Protein AF-A0A962AVI5-F1 (afdb_monomer)

Solvent-accessible surface area (backbone atoms only — not comparable to full-atom values): 7011 Å² total; per-residue (Å²): 132,88,79,62,95,62,76,84,60,61,58,82,80,33,62,58,66,37,46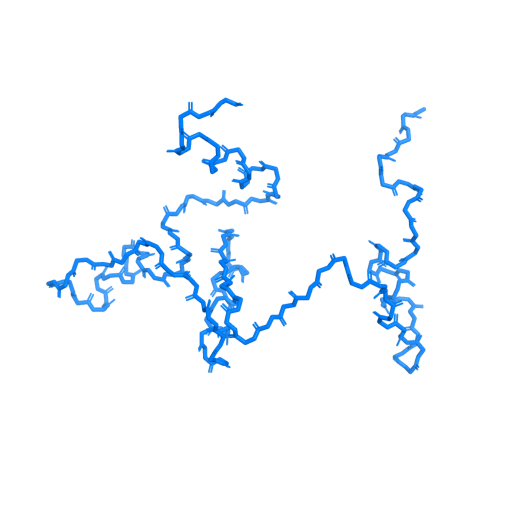,77,68,37,58,80,92,68,49,72,85,84,63,86,68,96,68,85,83,56,80,76,48,70,43,73,35,78,32,50,74,67,29,41,54,52,42,54,51,40,47,74,71,64,44,36,57,43,64,82,38,74,59,63,89,88,54,52,71,69,57,26,50,77,72,40,34,64,49,32,18,48,85,68,74,80,41,91,44,73,67,56,49,51,50,52,53,38,45,76,73,77,42,134

pLDDT: mean 89.72, std 5.64, range [65.06, 96.62]

Secondary structure (DSSP, 8-state):
-PPPTTTTS-GGG-HIIIIITS-GGG-------SS---TT--B---SSHHHHHHHHHHHHTT--B---SPPPTTS-HHHHHHTTTTTSSS------SHHHHHHHHHHHTT--

Structure (mmCIF, N/CA/C/O backbone):
data_AF-A0A962AVI5-F1
#
_entry.id   AF-A0A962AVI5-F1
#
loop_
_atom_site.group_PDB
_atom_site.id
_atom_site.type_symbol
_atom_site.label_atom_id
_atom_site.label_alt_id
_atom_site.label_comp_id
_atom_site.label_asym_id
_atom_site.label_entity_id
_atom_site.label_seq_id
_atom_site.pdbx_PDB_ins_code
_atom_site.Cartn_x
_atom_site.Cartn_y
_atom_site.Cartn_z
_atom_site.occupancy
_atom_site.B_iso_or_equiv
_atom_site.auth_seq_id
_atom_site.auth_comp_id
_atom_site.auth_asym_id
_atom_site.auth_atom_id
_atom_site.pdbx_PDB_model_num
ATOM 1 N N . MET A 1 1 ? -1.226 14.160 33.342 1.00 66.31 1 MET A N 1
ATOM 2 C CA . MET A 1 1 ? -0.714 13.624 32.057 1.00 66.31 1 MET A CA 1
ATOM 3 C C . MET A 1 1 ? -1.723 13.935 30.964 1.00 66.31 1 MET A C 1
ATOM 5 O O . MET A 1 1 ? -2.913 13.844 31.238 1.00 66.31 1 MET A O 1
ATOM 9 N N . ALA A 1 2 ? -1.278 14.334 29.770 1.00 80.75 2 ALA A N 1
ATOM 10 C CA . ALA A 1 2 ? -2.182 14.586 28.645 1.00 80.75 2 ALA A CA 1
ATOM 11 C C . ALA A 1 2 ? -2.811 13.269 28.161 1.00 80.75 2 AL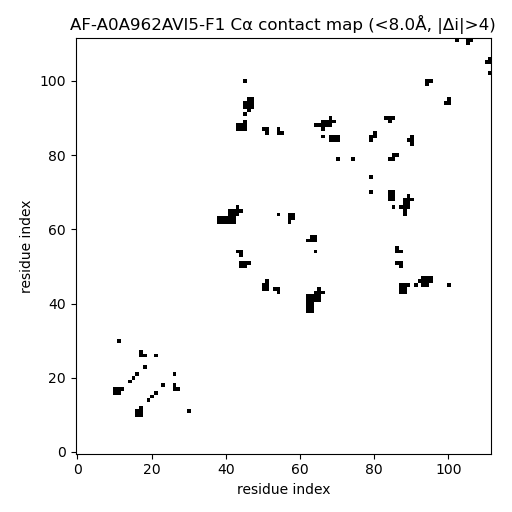A A C 1
ATOM 13 O O . ALA A 1 2 ? -2.108 12.266 28.021 1.00 80.75 2 ALA A O 1
ATOM 14 N N . ARG A 1 3 ? -4.128 13.261 27.930 1.00 83.38 3 ARG A N 1
ATOM 15 C CA . ARG A 1 3 ? -4.847 12.077 27.445 1.00 83.38 3 ARG A CA 1
ATOM 16 C C . ARG A 1 3 ? -4.478 11.822 25.971 1.00 83.38 3 ARG A C 1
ATOM 18 O O . ARG A 1 3 ? -4.556 12.762 25.180 1.00 83.38 3 ARG A O 1
ATOM 25 N N . PRO A 1 4 ? -4.069 10.598 25.576 1.00 84.25 4 PRO A N 1
ATOM 26 C CA . PRO A 1 4 ? -3.789 10.284 24.177 1.00 84.25 4 PRO A CA 1
ATOM 27 C C . PRO A 1 4 ? -5.011 10.557 23.287 1.00 84.25 4 PRO A C 1
ATOM 29 O O . PRO A 1 4 ? -6.129 10.245 23.704 1.00 84.25 4 PRO A O 1
ATOM 32 N N . PRO A 1 5 ? -4.828 11.045 22.047 1.00 84.56 5 PRO A N 1
ATOM 33 C CA . PRO A 1 5 ? -5.931 11.426 21.155 1.00 84.56 5 PRO A CA 1
ATOM 34 C C . PRO A 1 5 ? -6.820 10.250 20.725 1.00 84.56 5 PRO A C 1
ATOM 36 O O . PRO A 1 5 ? -7.887 10.461 20.164 1.00 84.56 5 PRO A O 1
ATOM 39 N N . TYR A 1 6 ? -6.387 9.015 20.980 1.00 87.25 6 TYR A N 1
ATOM 40 C CA . TYR A 1 6 ? -7.133 7.808 20.638 1.00 87.25 6 TYR A CA 1
ATOM 41 C C . TYR A 1 6 ? -7.988 7.284 21.796 1.00 87.25 6 TYR A C 1
ATOM 43 O O . TYR A 1 6 ? -8.847 6.449 21.560 1.00 87.25 6 TYR A O 1
ATOM 51 N N . SER A 1 7 ? -7.798 7.777 23.025 1.00 87.88 7 SER A N 1
ATOM 52 C CA . SER A 1 7 ? -8.287 7.131 24.260 1.00 87.88 7 SER A CA 1
ATOM 53 C C . SER A 1 7 ? -9.795 6.874 24.316 1.00 87.88 7 SER A C 1
ATOM 55 O O . SER A 1 7 ? -10.211 5.949 25.005 1.00 87.88 7 SER A O 1
ATOM 57 N N . ASP A 1 8 ? -10.587 7.662 23.588 1.00 89.38 8 ASP A N 1
ATOM 58 C CA . ASP A 1 8 ? -12.055 7.602 23.585 1.00 89.38 8 ASP A CA 1
ATOM 59 C C . ASP A 1 8 ? -12.631 6.941 22.329 1.00 89.38 8 ASP A C 1
ATOM 61 O O . ASP A 1 8 ? -13.830 7.024 22.070 1.00 89.38 8 ASP A O 1
ATOM 65 N N . LEU A 1 9 ? -11.780 6.317 21.510 1.00 90.00 9 LEU A N 1
ATOM 66 C CA . LEU A 1 9 ? -12.245 5.555 20.360 1.00 90.00 9 LEU A CA 1
ATOM 67 C C . LEU A 1 9 ? -12.978 4.274 20.805 1.00 90.00 9 LEU A C 1
ATOM 69 O O . LEU A 1 9 ? -12.612 3.689 21.829 1.00 90.00 9 LEU A O 1
ATOM 73 N N . PRO A 1 10 ? -13.971 3.800 20.027 1.00 89.38 10 PRO A N 1
ATOM 74 C CA . PRO A 1 10 ? -14.651 2.535 20.294 1.00 89.38 10 PRO A CA 1
ATOM 75 C C . PRO A 1 10 ? -13.686 1.345 20.315 1.00 89.38 10 PRO A C 1
ATOM 77 O O . PRO A 1 10 ? -12.646 1.367 19.651 1.00 89.38 10 PRO A O 1
ATOM 80 N N . ASP A 1 11 ? -14.063 0.261 20.995 1.00 88.44 11 ASP A N 1
ATOM 81 C CA . ASP A 1 11 ? -13.230 -0.946 21.107 1.00 88.44 11 ASP A CA 1
ATOM 82 C C . ASP A 1 11 ? -12.863 -1.567 19.752 1.00 88.44 11 ASP A C 1
ATOM 84 O O . ASP A 1 11 ? -11.749 -2.072 19.596 1.00 88.44 11 ASP A O 1
ATOM 88 N N . SER A 1 12 ? -13.728 -1.419 18.742 1.00 87.25 12 SER A N 1
ATOM 89 C CA . SER A 1 12 ? -13.474 -1.820 17.349 1.00 87.25 12 SER A CA 1
ATOM 90 C C . SER A 1 12 ? -12.257 -1.134 16.711 1.00 87.25 12 SER A C 1
ATOM 92 O O . SER A 1 12 ? -11.701 -1.639 15.740 1.00 87.25 12 SER A O 1
ATOM 94 N N . SER A 1 13 ? -11.787 -0.015 17.274 1.00 88.19 13 SER A N 1
ATOM 95 C CA . SER A 1 13 ? -10.574 0.687 16.827 1.00 88.19 13 SER A CA 1
ATOM 96 C C . SER A 1 13 ? -9.276 0.068 17.364 1.00 88.19 13 SER A C 1
ATOM 98 O O . SER A 1 13 ? -8.185 0.502 16.993 1.00 88.19 13 SER A O 1
ATOM 100 N N . TYR A 1 14 ? -9.363 -0.936 18.243 1.00 88.44 14 TYR A N 1
ATOM 101 C CA . TYR A 1 14 ? -8.219 -1.526 18.932 1.00 88.44 14 TYR A CA 1
ATOM 102 C C . TYR A 1 14 ? -8.124 -3.029 18.683 1.00 88.44 14 TYR A C 1
ATOM 104 O O . TYR A 1 14 ? -8.897 -3.805 19.239 1.00 88.44 14 TYR A O 1
ATOM 112 N N . TRP A 1 15 ? -7.085 -3.466 17.960 1.00 88.62 15 TRP A N 1
ATOM 113 C CA . TRP A 1 15 ? -6.871 -4.886 17.630 1.00 88.62 15 TRP A CA 1
ATOM 114 C C . TRP A 1 15 ? -6.991 -5.820 18.836 1.00 88.62 15 TRP A C 1
ATOM 116 O O . TRP A 1 15 ? -7.648 -6.851 18.768 1.00 88.62 15 TRP A O 1
ATOM 126 N N . ARG A 1 16 ? -6.379 -5.458 19.967 1.00 90.81 16 ARG A N 1
ATOM 127 C CA . ARG A 1 16 ? -6.409 -6.286 21.180 1.00 90.81 16 ARG A CA 1
ATOM 128 C C . ARG A 1 16 ? -7.823 -6.474 21.733 1.00 90.81 16 ARG A C 1
ATOM 130 O O . ARG A 1 16 ? -8.092 -7.522 22.293 1.00 90.81 16 ARG A O 1
ATOM 137 N N . ARG A 1 17 ? -8.691 -5.468 21.611 1.00 89.56 17 ARG A N 1
ATOM 138 C CA . ARG A 1 17 ? -10.048 -5.499 22.173 1.00 89.56 17 ARG A CA 1
ATOM 139 C C . ARG A 1 17 ? -11.068 -6.080 21.201 1.00 89.56 17 ARG A C 1
ATOM 141 O O . ARG A 1 17 ? -12.004 -6.715 21.651 1.00 89.56 17 ARG A O 1
ATOM 148 N N . ALA A 1 18 ? -10.866 -5.882 19.900 1.00 89.62 18 ALA A N 1
ATOM 149 C CA . ALA A 1 18 ? -11.794 -6.326 18.862 1.00 89.62 18 ALA A CA 1
ATOM 150 C C . ALA A 1 18 ? -11.459 -7.702 18.266 1.00 89.62 18 ALA A C 1
ATOM 152 O O . ALA A 1 18 ? -12.337 -8.372 17.739 1.00 89.62 18 ALA A O 1
ATOM 153 N N . VAL A 1 19 ? -10.186 -8.111 18.308 1.00 89.88 19 VAL A N 1
ATOM 154 C CA . VAL A 1 19 ? -9.708 -9.329 17.637 1.00 89.88 19 VAL A CA 1
ATOM 155 C C . VAL A 1 19 ? -8.862 -10.177 18.581 1.00 89.88 19 VAL A C 1
ATOM 157 O O . VAL A 1 19 ? -9.238 -11.285 18.927 1.00 89.88 19 VAL A O 1
ATOM 160 N N . GLY A 1 20 ? -7.721 -9.658 19.043 1.00 91.62 20 GLY A N 1
ATOM 161 C CA . GLY A 1 20 ? -6.732 -10.454 19.780 1.00 91.62 20 GLY A CA 1
ATOM 162 C C . GLY A 1 20 ? -7.182 -10.952 21.159 1.00 91.62 20 GLY A C 1
ATOM 163 O O . GLY A 1 20 ? -6.580 -11.884 21.679 1.00 91.62 20 GLY A O 1
ATOM 164 N N . GLY A 1 21 ? -8.191 -10.321 21.760 1.00 90.38 21 GLY A N 1
ATOM 165 C CA . GLY A 1 21 ? -8.770 -10.689 23.056 1.00 90.38 21 GLY A CA 1
ATOM 166 C C . GLY A 1 21 ? -10.194 -11.235 22.959 1.00 90.38 21 GLY A C 1
ATOM 167 O O . GLY A 1 21 ? -10.839 -11.400 23.990 1.00 90.38 21 GLY A O 1
ATOM 168 N N . VAL A 1 22 ? -10.689 -11.480 21.745 1.00 90.31 22 VAL A N 1
ATOM 169 C CA . VAL A 1 22 ? -12.041 -11.981 21.478 1.00 90.31 22 VAL A CA 1
ATOM 170 C C . VAL A 1 22 ? -11.927 -13.418 20.977 1.00 90.31 22 VAL A C 1
ATOM 172 O O . VAL A 1 22 ? -11.017 -13.739 20.212 1.00 90.31 22 VAL A O 1
ATOM 175 N N . ALA A 1 23 ? -12.822 -14.299 21.430 1.00 92.00 23 ALA A N 1
ATOM 176 C CA . ALA A 1 23 ? -12.879 -15.665 20.914 1.00 92.00 23 ALA A CA 1
ATOM 177 C C . ALA A 1 23 ? -13.149 -15.637 19.393 1.00 92.00 23 ALA A C 1
ATOM 179 O O . ALA A 1 23 ? -13.954 -14.809 18.964 1.00 92.00 23 ALA A O 1
ATOM 180 N N . PRO A 1 24 ? -12.516 -16.495 18.570 1.00 90.88 24 PRO A N 1
ATOM 181 C CA . PRO A 1 24 ? -12.635 -16.434 17.109 1.00 90.88 24 PRO A CA 1
ATOM 182 C C . PRO A 1 24 ? -14.077 -16.387 16.585 1.00 90.88 24 PRO A C 1
ATOM 184 O O . PRO A 1 24 ? -14.382 -15.625 15.673 1.00 90.88 24 PRO A O 1
ATOM 187 N N . GLU A 1 25 ? -14.968 -17.164 17.192 1.00 93.00 25 GLU A N 1
ATOM 188 C CA . GLU A 1 25 ? -16.398 -17.240 16.887 1.00 93.00 25 GLU A CA 1
ATOM 189 C C . GLU A 1 25 ? -17.195 -15.990 17.288 1.00 93.00 25 GLU A C 1
ATOM 191 O O . GLU A 1 25 ? -18.290 -15.767 16.778 1.00 93.00 25 GLU A O 1
ATOM 196 N N . ALA A 1 26 ? -16.649 -15.178 18.191 1.00 88.56 26 ALA A 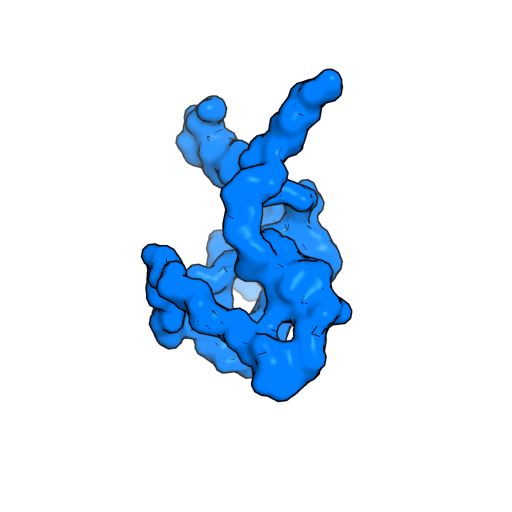N 1
ATOM 197 C CA . ALA A 1 26 ? -17.249 -13.947 18.690 1.00 88.56 26 ALA A CA 1
ATOM 198 C C . ALA A 1 26 ? -16.651 -12.690 18.036 1.00 88.56 26 ALA A C 1
ATOM 200 O O . ALA A 1 26 ? -17.028 -11.577 18.403 1.00 88.56 26 ALA A O 1
ATOM 201 N N . ILE A 1 27 ? -15.712 -12.841 17.091 1.00 88.44 27 ILE A N 1
ATOM 202 C CA . ILE A 1 27 ? -15.189 -11.711 16.322 1.00 88.44 27 ILE A CA 1
ATOM 203 C C . ILE A 1 27 ? -16.332 -11.146 15.477 1.00 88.44 27 ILE A C 1
ATOM 205 O O . ILE A 1 27 ? -16.766 -11.768 14.508 1.00 88.44 27 ILE A O 1
ATOM 209 N N . ASP A 1 28 ? -16.780 -9.943 15.830 1.00 80.75 28 ASP A N 1
ATOM 210 C CA . ASP A 1 28 ? -17.742 -9.173 15.050 1.00 80.75 28 ASP A CA 1
ATOM 211 C C . ASP A 1 28 ? -17.001 -8.118 14.204 1.00 80.75 28 ASP A C 1
ATOM 213 O O . ASP A 1 28 ? -16.514 -7.115 14.737 1.00 80.75 28 ASP A O 1
ATOM 217 N N . PRO A 1 29 ? -16.870 -8.322 12.880 1.00 67.38 29 PRO A N 1
ATOM 218 C CA . PRO A 1 29 ? -16.222 -7.362 11.995 1.00 67.38 29 PRO A CA 1
ATOM 219 C C . PRO A 1 29 ? -17.126 -6.172 11.635 1.00 67.38 29 PRO A C 1
ATOM 221 O O . PRO A 1 29 ? -16.688 -5.298 10.879 1.00 67.38 29 PRO A O 1
ATOM 224 N N . VAL A 1 30 ? -18.381 -6.129 12.103 1.00 65.06 30 VAL A N 1
ATOM 225 C CA . VAL A 1 30 ? -19.385 -5.160 11.653 1.00 65.06 30 VAL A CA 1
ATOM 226 C C . VAL A 1 30 ? -19.165 -3.806 12.322 1.00 65.06 30 VAL A C 1
ATOM 228 O O . VAL A 1 30 ? -19.840 -3.382 13.255 1.00 65.06 30 VAL A O 1
ATOM 231 N N . VAL A 1 31 ? -18.222 -3.061 11.758 1.00 73.19 31 VAL A N 1
ATOM 232 C CA . VAL A 1 31 ? -18.278 -1.602 11.757 1.00 73.19 31 VAL A CA 1
ATOM 233 C C . VAL A 1 31 ? -19.013 -1.149 10.499 1.00 73.19 31 VAL A C 1
ATOM 235 O O . VAL A 1 31 ? -18.852 -1.735 9.426 1.00 73.19 31 VAL A O 1
ATOM 238 N N . VAL A 1 32 ? -19.811 -0.083 10.594 1.00 79.44 32 VAL A N 1
ATOM 239 C CA . VAL A 1 32 ? -20.330 0.578 9.390 1.00 79.44 32 VAL A CA 1
ATOM 240 C C . VAL A 1 32 ? -19.128 1.147 8.644 1.00 79.44 32 VAL A C 1
ATOM 242 O O . VAL A 1 32 ? -18.502 2.106 9.099 1.00 79.44 32 VAL A O 1
ATOM 245 N N . ALA A 1 33 ? -18.764 0.515 7.526 1.00 80.25 33 ALA A N 1
ATOM 246 C CA . ALA A 1 33 ? -17.625 0.946 6.736 1.00 80.25 33 ALA A CA 1
ATOM 247 C C . ALA A 1 33 ? -17.890 2.371 6.214 1.00 80.25 33 ALA A C 1
ATOM 249 O O . ALA A 1 33 ? -18.896 2.590 5.535 1.00 80.25 33 ALA A O 1
ATOM 250 N N . PRO A 1 34 ? -17.005 3.349 6.485 1.00 83.00 34 PRO A N 1
ATOM 251 C CA . PRO A 1 34 ? -17.215 4.731 6.049 1.00 83.00 34 PRO A CA 1
ATOM 252 C C . PRO A 1 34 ? -17.096 4.900 4.527 1.00 83.00 34 PRO A C 1
ATOM 254 O O . PRO A 1 34 ? -17.414 5.959 3.992 1.00 83.00 34 PRO A O 1
ATOM 257 N N . PHE A 1 35 ? -16.616 3.873 3.824 1.00 87.12 35 PHE A N 1
ATOM 258 C CA . PHE A 1 35 ? -16.508 3.819 2.374 1.00 87.12 35 PHE A CA 1
ATOM 259 C C . PHE A 1 35 ? -16.570 2.368 1.890 1.00 87.12 35 PHE A C 1
ATOM 261 O O . PHE A 1 35 ? -16.254 1.432 2.625 1.00 87.12 35 PHE A O 1
ATOM 268 N N . GLN A 1 36 ? -16.940 2.190 0.623 1.00 88.31 36 GLN A N 1
ATOM 269 C CA . GLN A 1 36 ? -16.953 0.893 -0.049 1.00 88.31 36 GLN A CA 1
ATOM 270 C C . GLN A 1 36 ? -15.757 0.771 -1.001 1.00 88.31 36 GLN A C 1
ATOM 272 O O . GLN A 1 36 ? -15.353 1.740 -1.645 1.00 88.31 36 GLN A O 1
ATOM 277 N N . ILE A 1 37 ? -15.200 -0.435 -1.112 1.00 86.94 37 ILE A N 1
ATOM 278 C CA . ILE A 1 37 ? -14.141 -0.771 -2.069 1.00 86.94 37 ILE A CA 1
ATOM 279 C C . ILE A 1 37 ? -14.759 -1.690 -3.122 1.00 86.94 37 ILE A C 1
ATOM 281 O O . ILE A 1 37 ? -15.223 -2.780 -2.802 1.00 86.94 37 ILE A O 1
ATOM 285 N N . GLY A 1 38 ? -14.785 -1.240 -4.376 1.00 89.88 38 GLY A N 1
ATOM 286 C CA . GLY A 1 38 ? -15.267 -2.029 -5.506 1.00 89.88 38 GLY A CA 1
ATOM 287 C C . GLY A 1 38 ? -14.123 -2.657 -6.299 1.00 89.88 38 GLY A C 1
ATOM 288 O O . GLY A 1 38 ? -12.957 -2.306 -6.131 1.00 89.88 38 GLY A O 1
ATOM 289 N N . ALA A 1 39 ? -14.463 -3.528 -7.252 1.00 87.88 39 ALA A N 1
ATOM 290 C CA . ALA A 1 39 ? -13.484 -4.232 -8.091 1.00 87.88 39 ALA A CA 1
ATOM 291 C C . ALA A 1 39 ? -12.539 -3.299 -8.878 1.00 87.88 39 ALA A C 1
ATOM 293 O O . ALA A 1 39 ? -11.419 -3.674 -9.213 1.00 87.88 39 ALA A O 1
ATOM 294 N N . ARG A 1 40 ? -12.982 -2.071 -9.175 1.00 91.56 40 ARG A N 1
ATOM 295 C CA . ARG A 1 40 ? -12.199 -1.057 -9.902 1.00 91.56 40 ARG A CA 1
ATOM 296 C C . ARG A 1 40 ? -11.523 -0.034 -8.987 1.00 91.56 40 ARG A C 1
ATOM 298 O O . ARG A 1 40 ? -10.849 0.864 -9.493 1.00 91.56 40 ARG A O 1
ATOM 305 N N . THR A 1 41 ? -11.708 -0.128 -7.668 1.00 94.75 41 THR A N 1
ATOM 306 C CA . THR A 1 41 ? -11.063 0.786 -6.724 1.00 94.75 41 THR A CA 1
ATOM 307 C C . THR A 1 41 ? -9.560 0.575 -6.792 1.00 94.75 41 THR A C 1
ATOM 309 O O . THR A 1 41 ? -9.054 -0.508 -6.501 1.00 94.75 41 THR A O 1
ATOM 312 N N . LYS A 1 42 ? -8.846 1.626 -7.198 1.00 95.25 42 LYS A N 1
ATOM 313 C CA . LYS A 1 42 ? -7.395 1.582 -7.318 1.00 95.25 42 LYS A CA 1
ATOM 314 C C . LYS A 1 42 ? -6.760 1.457 -5.938 1.00 95.25 42 LYS A C 1
ATOM 316 O O . LYS A 1 42 ? -7.074 2.247 -5.050 1.00 95.25 42 LYS A O 1
ATOM 321 N N . VAL A 1 43 ? -5.846 0.504 -5.776 1.00 92.94 43 VAL A N 1
ATOM 322 C CA . VAL A 1 43 ? -5.125 0.288 -4.515 1.00 92.94 43 VAL A CA 1
ATOM 323 C C . VAL A 1 43 ? -3.666 0.673 -4.690 1.00 92.94 43 VAL A C 1
ATOM 325 O O . VAL A 1 43 ? -2.973 0.127 -5.543 1.00 92.94 43 VAL A O 1
ATOM 328 N N . ALA A 1 44 ? -3.202 1.607 -3.870 1.00 92.94 44 ALA A N 1
ATOM 329 C CA . ALA A 1 44 ? -1.813 2.032 -3.811 1.00 92.94 44 ALA A CA 1
ATOM 330 C C . ALA A 1 44 ? -1.155 1.460 -2.548 1.00 92.94 44 ALA A C 1
ATOM 332 O O . ALA A 1 44 ? -1.728 1.551 -1.463 1.00 92.94 44 ALA A O 1
ATOM 333 N N . ALA A 1 45 ? 0.054 0.911 -2.669 1.00 91.06 45 ALA A N 1
ATOM 334 C CA . ALA A 1 45 ? 0.904 0.612 -1.519 1.00 91.06 45 ALA A CA 1
ATOM 335 C C . ALA A 1 45 ? 2.110 1.557 -1.477 1.00 91.06 45 ALA A C 1
ATOM 337 O O . ALA A 1 45 ? 2.751 1.828 -2.500 1.00 91.06 45 ALA A O 1
ATOM 338 N N . ALA A 1 46 ? 2.397 2.045 -0.274 1.00 91.62 46 ALA A N 1
ATOM 339 C CA . ALA A 1 46 ? 3.519 2.906 0.062 1.00 91.62 46 ALA A CA 1
ATOM 340 C C . ALA A 1 46 ? 3.982 2.539 1.477 1.00 91.62 46 ALA A C 1
ATOM 342 O O . ALA A 1 46 ? 3.147 2.319 2.356 1.00 91.62 46 ALA A O 1
ATOM 343 N N . GLY A 1 47 ? 5.290 2.431 1.700 1.00 88.75 47 GLY A N 1
ATOM 344 C CA . GLY A 1 47 ? 5.816 2.016 2.997 1.00 88.75 47 GLY A CA 1
ATOM 345 C C . GLY A 1 47 ? 7.151 1.299 2.897 1.00 88.75 47 GLY A C 1
ATOM 346 O O . GLY A 1 47 ? 7.996 1.663 2.088 1.00 88.75 47 GLY A O 1
ATOM 347 N N . SER A 1 48 ? 7.325 0.298 3.755 1.00 84.69 48 SER A N 1
ATOM 348 C CA . SER A 1 48 ? 8.509 -0.561 3.832 1.00 84.69 48 SER A CA 1
ATOM 349 C C . SER A 1 48 ? 8.184 -1.995 3.367 1.00 84.69 48 SER A C 1
ATOM 351 O O . SER A 1 48 ? 7.253 -2.209 2.588 1.00 84.69 48 SER A O 1
ATOM 353 N N . CYS A 1 49 ? 8.914 -3.000 3.867 1.00 85.56 49 CYS A N 1
ATOM 354 C CA . CYS A 1 49 ? 8.814 -4.412 3.478 1.00 85.56 49 CYS A CA 1
ATOM 355 C C . CYS A 1 49 ? 7.379 -4.965 3.451 1.00 85.56 49 CYS A C 1
ATOM 357 O O . CYS A 1 49 ? 7.027 -5.723 2.547 1.00 85.56 49 CYS A O 1
ATOM 359 N N . PHE A 1 50 ? 6.526 -4.569 4.402 1.00 87.06 50 PHE A N 1
ATOM 360 C CA . PHE A 1 50 ? 5.128 -5.009 4.416 1.00 87.06 50 PHE A CA 1
ATOM 361 C C . PHE A 1 50 ? 4.351 -4.504 3.192 1.00 87.06 50 PHE A C 1
ATOM 363 O O . PHE A 1 50 ? 3.612 -5.268 2.576 1.00 87.06 50 PHE A O 1
ATOM 370 N N . ALA A 1 51 ? 4.565 -3.247 2.790 1.00 87.56 51 ALA A N 1
ATOM 371 C CA . ALA A 1 51 ? 3.906 -2.652 1.629 1.00 87.56 51 ALA A CA 1
ATOM 372 C C . ALA A 1 51 ? 4.307 -3.361 0.323 1.00 87.56 51 ALA A C 1
ATOM 374 O O . ALA A 1 51 ? 3.456 -3.612 -0.531 1.00 87.56 51 ALA A O 1
ATOM 375 N N . GLN A 1 52 ? 5.580 -3.754 0.196 1.00 86.50 52 GLN A N 1
ATOM 376 C CA . GLN A 1 52 ? 6.060 -4.552 -0.936 1.00 86.50 52 GLN A CA 1
ATOM 377 C C . GLN A 1 52 ? 5.382 -5.926 -0.950 1.00 86.50 52 GLN A C 1
ATOM 379 O O . GLN A 1 52 ? 4.936 -6.399 -1.999 1.00 86.50 52 GLN A O 1
ATOM 384 N N . HIS A 1 53 ? 5.297 -6.565 0.218 1.00 89.88 53 HIS A N 1
ATOM 385 C CA . HIS A 1 53 ? 4.706 -7.886 0.350 1.00 89.88 53 HIS A CA 1
ATOM 386 C C . HIS A 1 53 ? 3.222 -7.868 -0.029 1.00 89.88 53 HIS A C 1
ATOM 388 O O . HIS A 1 53 ? 2.814 -8.631 -0.902 1.00 89.88 53 HIS A O 1
ATOM 394 N N . ILE A 1 54 ? 2.427 -6.959 0.544 1.00 89.81 54 ILE A N 1
ATOM 395 C CA . ILE A 1 54 ? 0.989 -6.885 0.261 1.00 89.81 54 ILE A CA 1
ATOM 396 C C . ILE A 1 54 ? 0.698 -6.454 -1.178 1.00 89.81 54 ILE A C 1
ATOM 398 O O . ILE A 1 54 ? -0.190 -7.022 -1.810 1.00 89.81 54 ILE A O 1
ATOM 402 N N . GLY A 1 55 ? 1.487 -5.535 -1.748 1.00 89.62 55 GLY A N 1
ATOM 403 C CA . GLY A 1 55 ? 1.332 -5.114 -3.141 1.00 89.62 55 GLY A CA 1
ATOM 404 C C . GLY A 1 55 ? 1.468 -6.273 -4.131 1.00 89.62 55 GLY A C 1
ATOM 405 O O . GLY A 1 55 ? 0.694 -6.370 -5.083 1.00 89.62 55 GLY A O 1
ATOM 406 N N . ARG A 1 56 ? 2.391 -7.211 -3.872 1.00 89.31 56 ARG A N 1
ATOM 407 C CA . ARG A 1 56 ? 2.538 -8.439 -4.670 1.00 89.31 56 ARG A CA 1
ATOM 408 C C . ARG A 1 56 ? 1.263 -9.288 -4.662 1.00 89.31 56 ARG A C 1
ATOM 410 O O . ARG A 1 56 ? 0.836 -9.732 -5.724 1.00 89.31 56 ARG A O 1
ATOM 417 N N . TYR A 1 57 ? 0.660 -9.505 -3.493 1.00 92.50 57 TYR A N 1
ATOM 418 C CA . TYR A 1 57 ? -0.554 -10.322 -3.378 1.00 92.50 57 TYR A CA 1
ATOM 419 C C . TYR A 1 57 ? -1.784 -9.630 -3.955 1.00 92.50 57 TYR A C 1
ATOM 421 O O . TYR A 1 57 ? -2.574 -10.284 -4.622 1.00 92.50 57 TYR A O 1
ATOM 429 N N . LEU A 1 58 ? -1.919 -8.314 -3.774 1.00 91.06 58 LEU A N 1
ATOM 430 C CA . LEU A 1 58 ? -3.014 -7.544 -4.368 1.00 91.06 58 LEU A CA 1
ATOM 431 C C . LEU A 1 58 ? -2.996 -7.624 -5.899 1.00 91.06 58 LEU A C 1
ATOM 433 O O . LEU A 1 58 ? -4.038 -7.833 -6.514 1.00 91.06 58 LEU A O 1
ATOM 437 N N . LYS A 1 59 ? -1.810 -7.520 -6.516 1.00 89.38 59 LYS A N 1
ATOM 438 C CA . LYS A 1 59 ? -1.647 -7.741 -7.962 1.00 89.38 59 LYS A CA 1
ATOM 439 C C . LYS A 1 59 ? -2.035 -9.164 -8.363 1.00 89.38 59 LYS A C 1
ATOM 441 O O . LYS A 1 59 ? -2.798 -9.337 -9.305 1.00 89.38 59 LYS A O 1
ATOM 446 N N . ALA A 1 60 ? -1.527 -10.169 -7.645 1.00 91.88 60 ALA A N 1
ATOM 447 C CA . ALA A 1 60 ? -1.806 -11.576 -7.936 1.00 91.88 60 ALA A CA 1
ATOM 448 C C . ALA A 1 60 ? -3.297 -11.933 -7.784 1.00 91.88 60 ALA A C 1
ATOM 450 O O . ALA A 1 60 ? -3.804 -12.767 -8.524 1.00 91.88 60 ALA A O 1
ATOM 451 N N . ALA A 1 61 ? -4.003 -11.271 -6.865 1.00 91.00 61 ALA A N 1
ATOM 452 C CA . ALA A 1 61 ? -5.439 -11.425 -6.648 1.00 91.00 61 ALA A CA 1
ATOM 453 C C . ALA A 1 61 ? -6.308 -10.673 -7.678 1.00 91.00 61 ALA A C 1
ATOM 455 O O . ALA A 1 61 ? -7.532 -10.709 -7.581 1.00 91.00 61 ALA A O 1
ATOM 456 N N . GLY A 1 62 ? -5.708 -9.970 -8.647 1.00 90.69 62 GLY A N 1
ATOM 457 C CA . GLY A 1 62 ? -6.442 -9.226 -9.675 1.00 90.69 62 GLY A CA 1
ATOM 458 C C . GLY A 1 62 ? -7.073 -7.920 -9.184 1.00 90.69 62 GLY A C 1
ATOM 459 O O . GLY A 1 62 ? -7.916 -7.351 -9.877 1.00 90.69 62 GLY A O 1
ATOM 460 N N . CYS A 1 63 ? -6.681 -7.414 -8.009 1.00 91.50 63 CYS A N 1
ATOM 461 C CA . CYS A 1 63 ? -7.094 -6.082 -7.577 1.00 91.50 63 CYS A CA 1
ATOM 462 C C . CYS A 1 63 ? -6.540 -5.021 -8.541 1.00 91.50 63 CYS A C 1
ATOM 464 O O . CYS A 1 63 ? -5.473 -5.199 -9.133 1.00 91.50 63 CYS A O 1
ATOM 466 N N . ALA A 1 64 ? -7.215 -3.873 -8.641 1.00 93.56 64 ALA A N 1
ATOM 467 C CA . ALA A 1 64 ? -6.755 -2.733 -9.434 1.00 93.56 64 ALA A CA 1
ATOM 468 C C . ALA A 1 64 ? -5.541 -2.036 -8.779 1.00 93.56 64 ALA A C 1
ATOM 470 O O . ALA A 1 64 ? -5.613 -0.889 -8.341 1.00 93.56 64 ALA A O 1
ATOM 471 N N . TYR A 1 65 ? -4.415 -2.737 -8.661 1.00 93.31 65 TYR A N 1
ATOM 472 C CA . TYR A 1 65 ? -3.212 -2.208 -8.037 1.00 93.31 65 TYR A CA 1
ATOM 473 C C . TYR A 1 65 ? -2.601 -1.102 -8.900 1.00 93.31 65 TYR A C 1
ATOM 475 O O . TYR A 1 65 ? -2.307 -1.291 -10.081 1.00 93.31 65 TYR A O 1
ATOM 483 N N . LEU A 1 66 ? -2.401 0.062 -8.297 1.00 94.62 66 LEU A N 1
ATOM 484 C CA . LEU A 1 66 ? -1.921 1.254 -8.969 1.00 94.62 66 LEU A CA 1
ATOM 485 C C . LEU A 1 66 ? -0.390 1.276 -8.994 1.00 94.62 66 LEU A C 1
ATOM 487 O O . LEU A 1 66 ? 0.257 1.199 -7.954 1.00 94.62 66 LEU A O 1
ATOM 491 N N . VAL A 1 67 ? 0.179 1.447 -10.186 1.00 92.94 67 VAL A N 1
ATOM 492 C CA . VAL A 1 67 ? 1.586 1.807 -10.395 1.00 92.94 67 VAL A CA 1
ATOM 493 C C . VAL A 1 67 ? 1.597 3.079 -11.232 1.00 92.94 67 VAL A C 1
ATOM 495 O O . VAL A 1 67 ? 1.114 3.078 -12.360 1.00 92.94 67 VAL A O 1
ATOM 498 N N . THR A 1 68 ? 2.093 4.173 -10.665 1.00 93.44 68 THR A N 1
ATOM 499 C CA . THR A 1 68 ? 2.172 5.485 -11.327 1.00 93.44 68 THR A CA 1
ATOM 500 C C . THR A 1 68 ? 3.556 5.776 -11.887 1.00 93.44 68 THR A C 1
ATOM 502 O O . THR A 1 68 ? 3.707 6.689 -12.688 1.00 93.44 68 THR A O 1
ATOM 505 N N . GLU A 1 69 ? 4.564 5.011 -11.474 1.00 92.62 69 GLU A N 1
ATOM 506 C CA . GLU A 1 69 ? 5.929 5.130 -11.972 1.00 92.62 69 GLU A CA 1
ATOM 507 C C . GLU A 1 69 ? 6.394 3.792 -12.551 1.00 92.62 69 GLU A C 1
ATOM 509 O O . GLU A 1 69 ? 6.768 2.859 -11.832 1.00 92.62 69 GLU A O 1
ATOM 514 N N . THR A 1 70 ? 6.335 3.689 -13.874 1.00 93.44 70 THR A N 1
ATOM 515 C CA . THR A 1 70 ? 6.752 2.503 -14.624 1.00 93.44 70 THR A CA 1
ATOM 516 C C . THR A 1 70 ? 8.201 2.629 -15.079 1.00 93.44 70 THR A C 1
ATOM 518 O O . THR A 1 70 ? 8.693 3.730 -15.326 1.00 93.44 70 THR A O 1
ATOM 521 N N . ALA A 1 71 ? 8.890 1.494 -15.213 1.00 94.75 71 ALA A N 1
ATOM 522 C CA . ALA A 1 71 ? 10.217 1.469 -15.821 1.00 94.75 71 ALA A CA 1
ATOM 523 C C . ALA A 1 71 ? 10.154 1.922 -17.287 1.00 94.75 71 ALA A C 1
ATOM 525 O O . ALA A 1 71 ? 9.122 1.777 -17.948 1.00 94.75 71 ALA A O 1
ATOM 526 N N . HIS A 1 72 ? 11.269 2.445 -17.803 1.00 94.62 72 HIS A N 1
ATOM 527 C CA . HIS A 1 72 ? 11.374 2.759 -19.225 1.00 94.62 72 HIS A CA 1
ATOM 528 C C . HIS A 1 72 ? 11.241 1.465 -20.057 1.00 94.62 72 HIS A C 1
ATOM 530 O O . HIS A 1 72 ? 11.839 0.461 -19.667 1.00 94.62 72 HIS A O 1
ATOM 536 N N . PRO A 1 73 ? 10.542 1.460 -21.211 1.00 94.31 73 PRO A N 1
ATOM 537 C CA . PRO A 1 73 ? 10.272 0.233 -21.976 1.00 94.31 73 PRO A CA 1
ATOM 538 C C . PRO A 1 73 ? 11.509 -0.558 -22.428 1.00 94.31 73 PRO A C 1
ATOM 540 O O . PRO A 1 73 ? 11.419 -1.751 -22.682 1.00 94.31 73 PRO A O 1
ATOM 543 N N . VAL A 1 74 ? 12.668 0.100 -22.529 1.00 96.62 74 VAL A N 1
ATOM 544 C CA . VAL A 1 74 ? 13.945 -0.544 -22.908 1.00 96.62 74 VAL A CA 1
ATOM 545 C C . VAL A 1 74 ? 14.615 -1.296 -21.754 1.00 96.62 74 VAL A C 1
ATOM 547 O O . VAL A 1 74 ? 15.598 -2.000 -21.965 1.00 96.62 74 VAL A O 1
ATOM 550 N N . MET A 1 75 ? 14.140 -1.110 -20.521 1.00 96.25 75 MET A N 1
ATOM 551 C CA . MET A 1 75 ? 14.707 -1.780 -19.360 1.00 96.25 75 MET A CA 1
ATOM 552 C C . MET A 1 75 ? 14.224 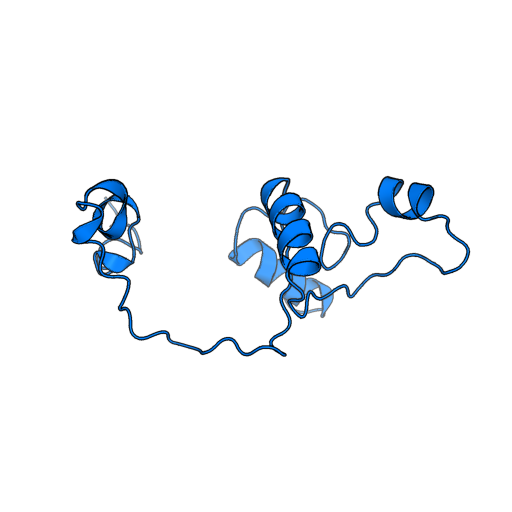-3.222 -19.292 1.00 96.25 75 MET A C 1
ATOM 554 O O . MET A 1 75 ? 13.037 -3.507 -19.439 1.00 96.25 75 MET A O 1
ATOM 558 N N . THR A 1 76 ? 15.141 -4.131 -18.972 1.00 95.81 76 THR A N 1
ATOM 559 C CA . 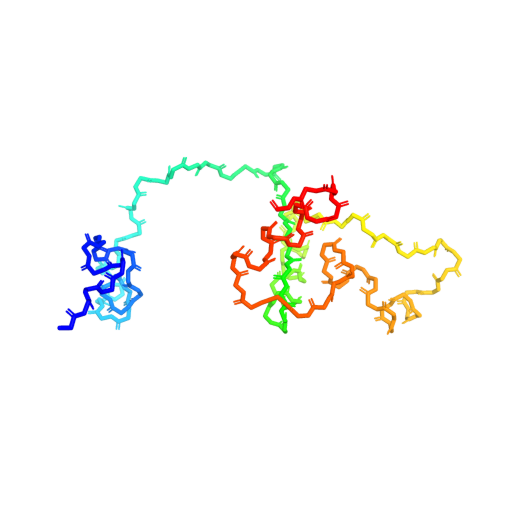THR A 1 76 ? 14.763 -5.491 -18.591 1.00 95.81 76 THR A CA 1
ATOM 560 C C . THR A 1 76 ? 13.999 -5.475 -17.270 1.00 95.81 76 THR A C 1
ATOM 562 O O . THR A 1 76 ? 14.203 -4.599 -16.425 1.00 95.81 76 THR A O 1
ATOM 565 N N . GLU A 1 77 ? 13.160 -6.484 -17.045 1.00 91.25 77 GLU A N 1
ATOM 566 C CA . GLU A 1 77 ? 12.440 -6.634 -15.778 1.00 91.25 77 GLU A CA 1
ATOM 567 C C . GLU A 1 77 ? 13.402 -6.728 -14.581 1.00 91.25 77 GLU A C 1
ATOM 569 O O . GLU A 1 77 ? 13.166 -6.126 -13.533 1.00 91.25 77 GLU A O 1
ATOM 574 N N . ALA A 1 78 ? 14.536 -7.416 -14.754 1.00 93.88 78 ALA A N 1
ATOM 575 C CA . ALA A 1 78 ? 15.571 -7.520 -13.731 1.00 93.88 78 ALA A CA 1
ATOM 576 C C . ALA A 1 78 ? 16.169 -6.148 -13.372 1.00 93.88 78 ALA A C 1
ATOM 578 O O . ALA A 1 78 ? 16.272 -5.818 -12.190 1.00 93.88 78 ALA A O 1
ATOM 579 N N . ALA A 1 79 ? 16.505 -5.324 -14.372 1.00 95.69 79 ALA A N 1
ATOM 580 C CA . ALA A 1 79 ? 17.025 -3.976 -14.146 1.00 95.69 79 ALA A CA 1
ATOM 581 C C . ALA A 1 79 ? 15.963 -3.052 -13.528 1.00 95.69 79 ALA A C 1
ATOM 583 O O . ALA A 1 79 ? 16.251 -2.308 -12.591 1.00 95.69 79 ALA A O 1
ATOM 584 N N . ALA A 1 80 ? 14.721 -3.136 -14.010 1.00 94.31 80 ALA A N 1
ATOM 585 C CA . ALA A 1 80 ? 13.590 -2.404 -13.454 1.00 94.31 80 ALA A CA 1
ATOM 586 C C . ALA A 1 80 ? 13.407 -2.723 -11.962 1.00 94.31 80 ALA A C 1
ATOM 588 O O . ALA A 1 80 ? 13.318 -1.815 -11.133 1.00 94.31 80 ALA A O 1
ATOM 589 N N . ARG A 1 81 ? 13.430 -4.011 -11.605 1.00 89.69 81 ARG A N 1
ATOM 590 C CA . ARG A 1 81 ? 13.302 -4.472 -10.221 1.00 89.69 81 ARG A CA 1
ATOM 591 C C . ARG A 1 81 ? 14.486 -4.054 -9.355 1.00 89.69 81 ARG A C 1
ATOM 593 O O . ARG A 1 81 ? 14.263 -3.618 -8.229 1.00 89.69 81 ARG A O 1
ATOM 600 N N . ALA A 1 82 ? 15.715 -4.138 -9.869 1.00 92.50 82 ALA A N 1
ATOM 601 C CA . ALA A 1 82 ? 16.914 -3.681 -9.163 1.00 92.50 82 ALA A CA 1
ATOM 602 C C . ALA A 1 82 ? 16.856 -2.179 -8.830 1.00 92.50 82 ALA A C 1
ATOM 604 O O . ALA A 1 82 ? 17.351 -1.754 -7.790 1.00 92.50 82 ALA A O 1
ATOM 605 N N . LEU A 1 83 ? 16.188 -1.387 -9.675 1.00 92.69 83 LEU A N 1
ATOM 606 C CA . LEU A 1 83 ? 15.94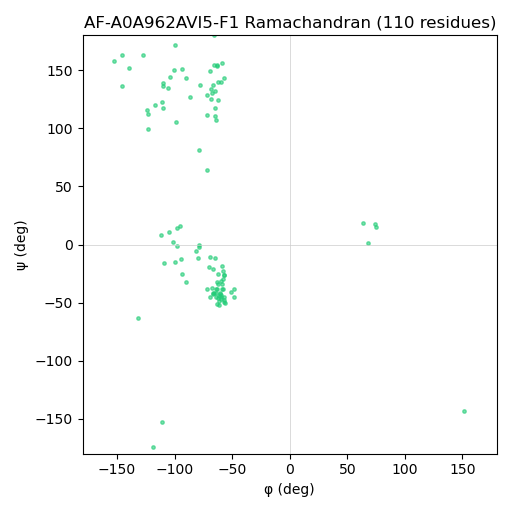0 0.041 -9.459 1.00 92.69 83 LEU A CA 1
ATOM 607 C C . LEU A 1 83 ? 14.572 0.345 -8.814 1.00 92.69 83 LEU A C 1
ATOM 609 O O . LEU A 1 83 ? 14.128 1.494 -8.829 1.00 92.69 83 LEU A O 1
ATOM 613 N N . ASN A 1 84 ? 13.917 -0.661 -8.224 1.00 90.06 84 ASN A N 1
ATOM 614 C CA . ASN A 1 84 ? 12.645 -0.573 -7.495 1.00 90.06 84 ASN A CA 1
ATOM 615 C C . ASN A 1 84 ? 11.411 -0.137 -8.305 1.00 90.06 84 ASN A C 1
ATOM 617 O O . ASN A 1 84 ? 10.388 0.235 -7.722 1.00 90.06 84 ASN A O 1
ATOM 621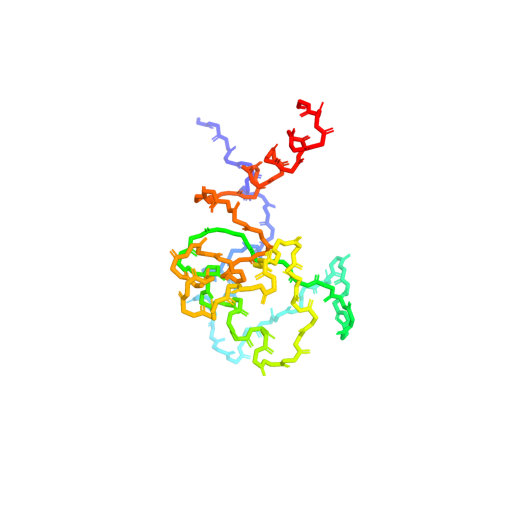 N N . TYR A 1 85 ? 11.443 -0.221 -9.633 1.00 91.94 85 TYR A N 1
ATOM 622 C CA . TYR A 1 85 ? 10.247 0.024 -10.437 1.00 91.94 85 TYR A CA 1
ATOM 623 C C . TYR A 1 85 ? 9.184 -1.050 -10.200 1.00 91.94 85 TYR A C 1
ATOM 625 O O . TYR A 1 85 ? 9.476 -2.243 -10.120 1.00 91.94 85 TYR A O 1
ATOM 633 N N . GLY A 1 86 ? 7.929 -0.615 -10.078 1.00 87.44 86 GLY A N 1
ATOM 634 C CA . GLY A 1 86 ? 6.782 -1.502 -9.879 1.00 87.44 86 GLY A CA 1
ATOM 635 C C . GLY A 1 86 ? 6.740 -2.234 -8.531 1.00 87.44 86 GLY A C 1
ATOM 636 O O . GLY A 1 86 ? 5.798 -2.998 -8.308 1.00 87.44 86 GLY A O 1
ATOM 637 N N . VAL A 1 87 ? 7.705 -2.010 -7.630 1.00 86.50 87 VAL A N 1
ATOM 638 C CA . VAL A 1 87 ? 7.714 -2.578 -6.269 1.00 86.50 87 VAL A CA 1
ATOM 639 C C . VAL A 1 87 ? 6.605 -1.959 -5.415 1.00 86.50 87 VAL A C 1
ATOM 641 O O . VAL A 1 87 ? 5.848 -2.673 -4.761 1.00 86.50 87 VAL A O 1
ATOM 644 N N . TYR A 1 88 ? 6.478 -0.636 -5.482 1.00 90.19 88 TYR A N 1
ATOM 645 C CA . TYR A 1 88 ? 5.430 0.155 -4.839 1.00 90.19 88 TYR A CA 1
ATOM 646 C C . TYR A 1 88 ? 4.604 0.891 -5.902 1.00 90.19 88 TYR A C 1
ATOM 648 O O . TYR A 1 88 ? 4.792 0.685 -7.102 1.00 90.19 88 TYR A O 1
ATOM 656 N N . THR A 1 89 ? 3.684 1.751 -5.462 1.00 92.19 89 THR A N 1
ATOM 657 C CA . THR A 1 89 ? 2.906 2.628 -6.359 1.00 92.19 89 THR A CA 1
ATOM 658 C C . THR A 1 89 ? 3.814 3.557 -7.167 1.00 92.19 89 THR A C 1
ATOM 660 O O . THR A 1 89 ? 3.641 3.710 -8.372 1.00 92.19 89 THR A O 1
ATOM 663 N N . ALA A 1 90 ? 4.814 4.129 -6.501 1.00 92.81 90 ALA A N 1
ATOM 664 C CA . ALA A 1 90 ? 5.909 4.898 -7.074 1.00 92.81 90 ALA A CA 1
ATOM 665 C C . ALA A 1 90 ? 7.167 4.630 -6.242 1.00 92.81 90 ALA A C 1
ATOM 667 O O . ALA A 1 90 ? 7.070 4.148 -5.109 1.00 92.81 90 ALA A O 1
ATOM 668 N N . ARG A 1 91 ? 8.345 4.939 -6.774 1.00 91.25 91 ARG A N 1
ATOM 669 C CA . ARG A 1 91 ? 9.593 4.831 -6.022 1.00 91.25 91 ARG A CA 1
ATOM 670 C C . ARG A 1 91 ? 9.629 5.951 -4.989 1.00 91.25 91 ARG A C 1
ATOM 672 O O . ARG A 1 91 ? 9.746 7.128 -5.312 1.00 91.25 91 ARG A O 1
ATOM 679 N N . THR A 1 92 ? 9.525 5.572 -3.723 1.00 89.00 92 THR A N 1
ATOM 680 C CA . THR A 1 92 ? 9.634 6.481 -2.582 1.00 89.00 92 THR A CA 1
ATOM 681 C C . THR A 1 92 ? 10.672 5.948 -1.607 1.00 89.00 92 THR A C 1
ATOM 683 O O . THR A 1 92 ? 11.009 4.764 -1.620 1.00 89.00 92 THR A O 1
ATOM 686 N N . GLY A 1 93 ? 11.146 6.811 -0.708 1.00 87.62 93 GLY A N 1
ATOM 687 C CA . GLY A 1 93 ? 11.781 6.340 0.521 1.00 87.62 93 GLY A CA 1
ATOM 688 C C . GLY A 1 93 ? 10.782 5.619 1.435 1.00 87.62 93 GLY A C 1
ATOM 689 O O . GLY A 1 93 ? 9.587 5.520 1.134 1.00 87.62 93 GLY A O 1
ATOM 690 N N . ASN A 1 94 ? 11.271 5.152 2.584 1.00 90.38 94 ASN A N 1
ATOM 691 C CA . ASN A 1 94 ? 10.429 4.494 3.579 1.00 90.38 94 ASN A CA 1
ATOM 692 C C . ASN A 1 94 ? 9.389 5.460 4.158 1.00 90.38 94 ASN A C 1
ATOM 694 O O . ASN A 1 94 ? 9.709 6.571 4.592 1.00 90.38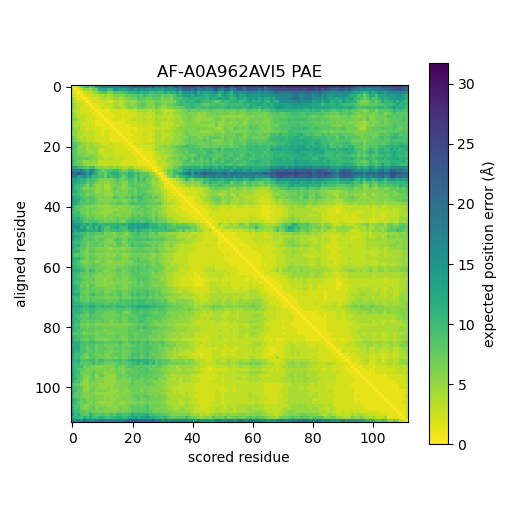 94 ASN A O 1
ATOM 698 N N . ILE A 1 95 ? 8.144 4.992 4.211 1.00 92.31 95 ILE A N 1
ATOM 699 C CA . ILE A 1 95 ? 7.008 5.716 4.778 1.00 92.31 95 ILE A CA 1
ATOM 700 C C . ILE A 1 95 ? 6.483 4.921 5.968 1.00 92.31 95 ILE A C 1
ATOM 702 O O . ILE A 1 95 ? 6.090 3.766 5.829 1.00 92.31 95 ILE A O 1
ATOM 706 N N . TYR A 1 96 ? 6.493 5.539 7.145 1.00 91.25 96 TYR A N 1
ATOM 707 C CA . TYR A 1 96 ? 6.176 4.867 8.407 1.00 91.25 96 TYR A CA 1
ATOM 708 C C . TYR A 1 96 ? 4.836 5.290 9.000 1.00 91.25 96 TYR A C 1
ATOM 710 O O . TYR A 1 96 ? 4.316 4.622 9.889 1.00 91.25 96 TYR A O 1
ATOM 718 N N . THR A 1 97 ? 4.261 6.398 8.530 1.00 91.25 97 THR A N 1
ATOM 719 C CA . THR A 1 97 ? 2.977 6.893 9.036 1.00 91.25 97 THR A CA 1
ATOM 720 C C . THR A 1 97 ? 2.097 7.422 7.912 1.00 91.25 97 THR A C 1
ATOM 722 O O . THR A 1 97 ? 2.584 7.961 6.915 1.00 91.25 97 THR A O 1
ATOM 725 N N . ALA A 1 98 ? 0.780 7.356 8.113 1.00 91.25 98 ALA A N 1
ATOM 726 C CA . ALA A 1 98 ? -0.188 7.961 7.200 1.00 91.25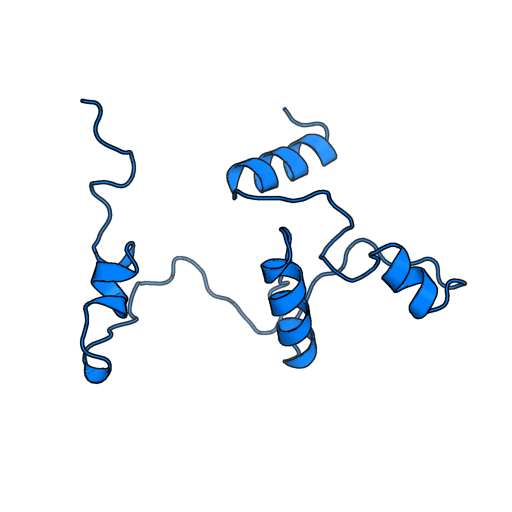 98 ALA A CA 1
ATOM 727 C C . ALA A 1 98 ? 0.026 9.481 7.044 1.00 91.25 98 ALA A C 1
ATOM 729 O O . ALA A 1 98 ? -0.147 10.031 5.959 1.00 91.25 98 ALA A O 1
ATOM 730 N N . ARG A 1 99 ? 0.468 10.169 8.109 1.00 93.62 99 ARG A N 1
ATOM 731 C CA . ARG A 1 99 ? 0.771 11.608 8.065 1.00 93.62 99 ARG A CA 1
ATOM 732 C C . ARG A 1 99 ? 1.977 11.912 7.177 1.00 93.62 99 ARG A C 1
ATOM 734 O O . ARG A 1 99 ? 1.923 12.865 6.404 1.00 93.62 99 ARG A O 1
ATOM 741 N N . GLN A 1 100 ? 3.031 11.101 7.268 1.00 94.50 100 GLN A N 1
ATOM 742 C CA . GLN A 1 100 ? 4.198 11.214 6.392 1.00 94.50 100 GLN A CA 1
ATOM 743 C C . GLN A 1 100 ? 3.799 10.995 4.928 1.00 94.50 100 GLN A C 1
ATOM 745 O O . GLN A 1 100 ? 4.203 11.782 4.077 1.00 94.50 100 GLN A O 1
ATOM 750 N N . LEU A 1 101 ? 2.969 9.981 4.644 1.00 94.38 101 LEU A N 1
ATOM 751 C CA . LEU A 1 101 ? 2.445 9.745 3.295 1.00 94.38 101 LEU A CA 1
ATOM 752 C C . LEU A 1 101 ? 1.689 10.969 2.768 1.00 94.38 101 LEU A C 1
ATOM 754 O O . LEU A 1 101 ? 1.973 11.436 1.669 1.00 94.38 101 LEU A O 1
ATOM 758 N N . ARG A 1 102 ? 0.760 11.515 3.565 1.00 95.06 102 ARG A N 1
ATOM 759 C CA . ARG A 1 102 ? -0.004 12.711 3.190 1.00 95.06 102 ARG A CA 1
ATOM 760 C C . ARG A 1 102 ? 0.929 13.871 2.863 1.00 95.06 102 ARG A C 1
ATOM 762 O O . ARG A 1 102 ? 0.800 14.468 1.806 1.00 95.06 102 ARG A O 1
ATOM 769 N N . GLN A 1 103 ? 1.888 14.160 3.741 1.00 95.44 103 GLN A N 1
ATOM 770 C CA . GLN A 1 103 ? 2.839 15.248 3.528 1.00 95.44 103 GLN A CA 1
ATOM 771 C C . GLN A 1 103 ? 3.677 15.047 2.260 1.00 95.44 103 GLN A C 1
ATOM 773 O O . GLN A 1 103 ? 3.902 16.006 1.529 1.00 95.44 103 GLN A O 1
ATOM 778 N N . LEU A 1 104 ? 4.132 13.820 1.989 1.00 94.00 104 LEU A N 1
ATOM 779 C CA . LEU A 1 104 ? 4.871 13.513 0.766 1.00 94.00 104 LEU A CA 1
ATOM 780 C C . LEU A 1 104 ? 4.033 13.823 -0.481 1.00 94.00 104 LEU A C 1
ATOM 782 O O . LEU A 1 104 ? 4.541 14.450 -1.405 1.00 94.00 104 LEU A O 1
ATOM 786 N N . ILE A 1 105 ? 2.758 13.424 -0.481 1.00 93.69 105 ILE A N 1
ATOM 787 C CA . ILE A 1 105 ? 1.829 13.707 -1.578 1.00 93.69 105 ILE A CA 1
ATOM 788 C C . ILE A 1 105 ? 1.649 15.218 -1.741 1.00 93.69 105 ILE A C 1
ATOM 790 O O . ILE A 1 105 ? 1.864 15.729 -2.832 1.00 93.69 105 ILE A O 1
ATOM 794 N N . GLU A 1 106 ? 1.318 15.949 -0.674 1.00 96.25 106 GLU A N 1
ATOM 795 C CA . GLU A 1 106 ? 1.116 17.405 -0.753 1.00 96.25 106 GLU A CA 1
ATOM 796 C C . GLU A 1 106 ? 2.364 18.119 -1.303 1.00 96.25 106 GLU A C 1
ATOM 798 O O . GLU A 1 106 ? 2.257 18.907 -2.243 1.00 96.25 106 GLU A O 1
ATOM 803 N N . ARG A 1 107 ? 3.559 17.764 -0.809 1.00 94.62 107 ARG A N 1
ATOM 804 C CA . ARG A 1 107 ? 4.832 18.335 -1.279 1.00 94.62 107 ARG A CA 1
ATOM 805 C C . ARG A 1 107 ? 5.122 18.020 -2.742 1.00 94.62 107 ARG A C 1
ATOM 807 O O . ARG A 1 107 ? 5.609 18.894 -3.453 1.00 94.62 107 ARG A O 1
ATOM 814 N N . ALA A 1 108 ? 4.804 16.811 -3.208 1.00 92.94 108 ALA A N 1
ATOM 815 C CA . ALA A 1 108 ? 4.952 16.443 -4.617 1.00 92.94 108 ALA A CA 1
ATOM 816 C C . ALA A 1 108 ? 4.069 17.303 -5.543 1.00 92.94 108 ALA A C 1
ATOM 818 O O . ALA A 1 108 ? 4.418 17.509 -6.701 1.00 92.94 108 ALA A O 1
ATOM 819 N N . TYR A 1 109 ? 2.967 17.847 -5.018 1.00 95.00 109 TYR A N 1
ATOM 820 C CA . TYR A 1 109 ? 2.084 18.792 -5.706 1.00 95.00 109 TYR A CA 1
ATOM 821 C C . TYR A 1 109 ? 2.362 20.267 -5.357 1.00 95.00 109 TYR A C 1
ATOM 823 O O . TYR A 1 109 ? 1.537 21.129 -5.659 1.00 95.00 109 TYR A O 1
ATOM 831 N N . GLY A 1 110 ? 3.500 20.580 -4.726 1.00 95.81 110 GLY A N 1
ATOM 832 C CA . GLY A 1 110 ? 3.896 21.954 -4.393 1.00 95.81 110 GLY A CA 1
ATOM 833 C C . GLY A 1 110 ? 3.122 22.586 -3.231 1.00 95.81 110 GLY A C 1
ATOM 834 O O . GLY A 1 110 ? 3.125 23.806 -3.088 1.00 95.81 110 GLY A O 1
ATOM 835 N N . ARG A 1 111 ? 2.446 21.781 -2.406 1.00 96.56 111 ARG A N 1
ATOM 836 C CA . ARG A 1 111 ? 1.689 22.232 -1.229 1.00 96.56 111 ARG A CA 1
ATOM 837 C C . ARG A 1 111 ? 2.501 21.991 0.049 1.00 96.56 111 ARG A C 1
ATOM 839 O O . ARG A 1 111 ? 3.307 21.059 0.108 1.00 96.56 111 ARG A O 1
ATOM 846 N N . VAL A 1 112 ? 2.294 22.838 1.062 1.00 79.50 112 VAL A N 1
ATOM 847 C CA . VAL A 1 112 ? 2.993 22.785 2.366 1.00 79.50 112 VAL A CA 1
ATOM 848 C C . VAL A 1 112 ? 2.157 22.058 3.411 1.00 79.50 112 VAL A C 1
ATOM 850 O O . VAL A 1 112 ? 0.953 22.377 3.527 1.00 79.50 112 VAL A O 1
#

Foldseek 3Di:
DDDPPCNPPDLLVPCCSQPVVDDPVRRDNDDPPPDDDDQQREDFFAAPPVSLVVLVVCVVVNRNYAAPDADDPPDDPVRCVVVPHPSGNYDDPGDDDPVSVVVVVCVVVVHD

Radius of gyration: 18.37 Å; Cα contacts (8 Å, |Δi|>4): 105; chains: 1; bounding box: 37×40×55 Å

Sequence (112 aa):
MARPPYSDLPDSSYWRRAVGGVAPEAIDPVVVAPFQIGARTKVAAAGSCFAQHIGRYLKAAGCAYLVTETAHPVMTEAAARALNYGVYTARTGNIYTARQLRQLIERAYGRV

Mean predicted aligned error: 6.19 Å